Protein AF-A0A1G7HRU3-F1 (afdb_monomer_lite)

Foldseek 3Di:
DDDPPVFKDFDDCVPPPPVVVVQVVVQVVCCVVPVDRDHDTDIDTPPPPPDD

Sequence (52 aa):
MNILTDNYKLASLNNDEQAVTVIQEAEATINRITGNKITLIAYEKTENKGSK

Organism: NCBI:txid670482

Radius of gyration: 14.71 Å; chains: 1; bounding box: 31×18×44 Å

Structure (mmCIF, N/CA/C/O backbone):
data_AF-A0A1G7HRU3-F1
#
_entry.id   AF-A0A1G7HRU3-F1
#
loop_
_atom_site.group_PDB
_atom_site.id
_atom_site.type_symbol
_atom_site.label_atom_id
_atom_site.label_alt_id
_atom_site.label_comp_id
_atom_site.label_asym_id
_atom_site.label_entity_id
_atom_site.label_seq_id
_atom_site.pdbx_PDB_ins_code
_atom_site.Cartn_x
_atom_site.Cartn_y
_atom_site.Cartn_z
_atom_site.occupancy
_atom_site.B_iso_or_equiv
_atom_site.auth_seq_id
_atom_site.auth_comp_id
_atom_site.auth_asym_id
_atom_site.auth_atom_id
_atom_site.pdbx_PDB_model_num
ATOM 1 N N . MET A 1 1 ? -18.859 -3.629 -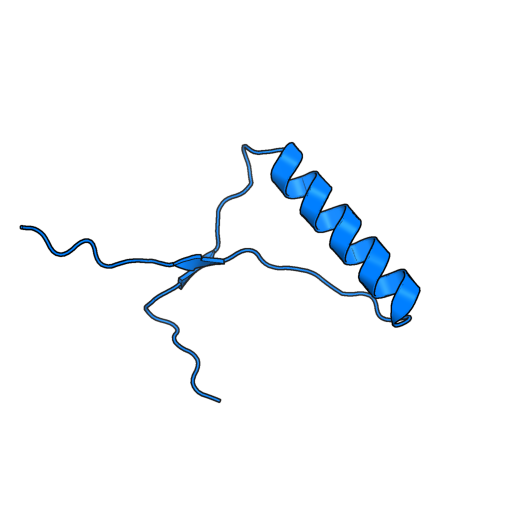14.914 1.00 40.34 1 MET A N 1
ATOM 2 C CA . MET A 1 1 ? -17.501 -3.326 -14.416 1.00 40.34 1 MET A CA 1
ATOM 3 C C . MET A 1 1 ? -16.530 -3.791 -15.493 1.00 40.34 1 MET A C 1
ATOM 5 O O . MET A 1 1 ? -16.390 -4.991 -15.665 1.00 40.34 1 MET A O 1
ATOM 9 N N . ASN A 1 2 ? -15.974 -2.876 -16.294 1.00 46.19 2 ASN A N 1
ATOM 10 C CA . ASN A 1 2 ? -14.978 -3.227 -17.314 1.00 46.19 2 ASN A CA 1
ATOM 11 C C . ASN A 1 2 ? -13.619 -3.309 -16.625 1.00 46.19 2 ASN A C 1
ATOM 13 O O . ASN A 1 2 ? -13.014 -2.280 -16.333 1.00 46.19 2 ASN A O 1
ATOM 17 N N . ILE A 1 3 ? -13.176 -4.520 -16.302 1.00 49.25 3 ILE A N 1
ATOM 18 C CA . ILE A 1 3 ? -11.837 -4.742 -15.762 1.00 49.25 3 ILE A CA 1
ATOM 19 C C . ILE A 1 3 ? -10.921 -4.883 -16.978 1.00 49.25 3 ILE A C 1
ATOM 21 O O . ILE A 1 3 ? -10.995 -5.872 -17.698 1.00 49.25 3 ILE A O 1
ATOM 25 N N . LEU A 1 4 ? -10.112 -3.858 -17.254 1.00 58.50 4 LEU A N 1
ATOM 26 C CA . LEU A 1 4 ? -9.099 -3.862 -18.315 1.00 58.50 4 LEU A CA 1
ATOM 27 C C . LEU A 1 4 ? -7.914 -4.750 -17.890 1.00 58.50 4 L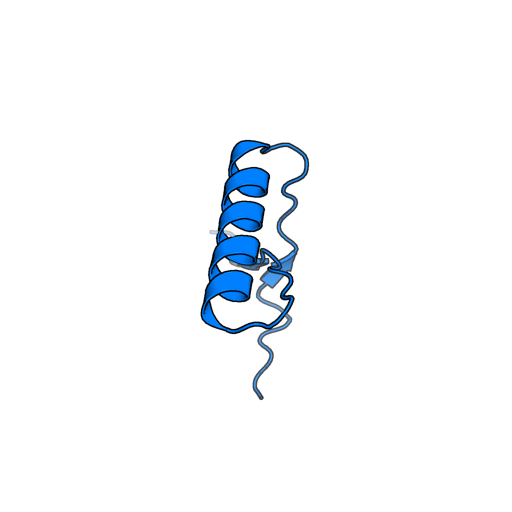EU A C 1
ATOM 29 O O . LEU A 1 4 ? -6.811 -4.251 -17.699 1.00 58.50 4 LEU A O 1
ATOM 33 N N . THR A 1 5 ? -8.148 -6.045 -17.669 1.00 56.72 5 THR A N 1
ATOM 34 C CA . THR A 1 5 ? -7.175 -6.987 -17.082 1.00 56.72 5 THR A CA 1
ATOM 35 C C . THR A 1 5 ? -5.876 -7.109 -17.871 1.00 56.72 5 THR A C 1
ATOM 37 O O . THR A 1 5 ? -4.838 -7.381 -17.282 1.00 56.72 5 THR A O 1
ATOM 40 N N . ASP A 1 6 ? -5.908 -6.860 -19.180 1.00 64.44 6 ASP A N 1
ATOM 41 C CA . ASP A 1 6 ? -4.778 -7.175 -20.065 1.00 64.44 6 ASP A CA 1
ATOM 42 C C . ASP A 1 6 ? -3.759 -6.023 -20.178 1.00 64.44 6 ASP A C 1
ATOM 44 O O . ASP A 1 6 ? -2.663 -6.194 -20.712 1.00 64.44 6 ASP A O 1
ATOM 48 N N . ASN A 1 7 ? -4.110 -4.840 -19.656 1.00 70.56 7 ASN A N 1
ATOM 49 C CA . ASN A 1 7 ? -3.332 -3.605 -19.809 1.00 70.56 7 ASN A CA 1
ATOM 50 C C . ASN A 1 7 ? -2.590 -3.176 -18.538 1.00 70.56 7 ASN A C 1
ATOM 52 O O . ASN A 1 7 ? -2.008 -2.090 -18.513 1.00 70.56 7 ASN A O 1
ATOM 56 N N . TYR A 1 8 ? -2.632 -3.981 -17.475 1.00 74.06 8 TYR A N 1
ATOM 57 C CA . TYR A 1 8 ? -2.030 -3.631 -16.195 1.00 74.06 8 TYR A CA 1
ATOM 58 C C . TYR A 1 8 ? -1.374 -4.848 -15.551 1.00 74.06 8 TYR A C 1
ATOM 60 O O . TYR A 1 8 ? -1.964 -5.923 -15.485 1.00 74.06 8 TYR A O 1
ATOM 68 N N . LYS A 1 9 ? -0.163 -4.662 -15.025 1.00 81.38 9 LYS A N 1
ATOM 69 C CA . LYS A 1 9 ? 0.510 -5.637 -14.158 1.00 81.38 9 LYS A CA 1
ATOM 70 C C . LYS A 1 9 ? 0.774 -5.018 -12.791 1.00 81.38 9 LYS A C 1
ATOM 72 O O . LYS A 1 9 ? 0.861 -3.797 -12.665 1.00 81.38 9 LYS A O 1
ATOM 77 N N . LEU A 1 10 ? 0.872 -5.861 -11.765 1.00 81.31 10 LEU A N 1
ATOM 78 C CA . LEU A 1 10 ? 1.262 -5.418 -10.428 1.00 81.31 10 LEU A CA 1
ATOM 79 C C . LEU A 1 10 ? 2.654 -4.782 -10.509 1.00 81.31 10 LEU A C 1
ATOM 81 O O . LEU A 1 10 ? 3.590 -5.417 -10.998 1.00 81.31 10 LEU A O 1
ATOM 85 N N . ALA A 1 11 ? 2.780 -3.542 -10.044 1.00 81.38 11 ALA A N 1
ATOM 86 C CA . ALA A 1 11 ? 4.066 -2.868 -10.011 1.00 81.38 11 ALA A CA 1
ATOM 87 C C . ALA A 1 11 ? 4.928 -3.484 -8.899 1.00 81.38 11 ALA A C 1
ATOM 89 O O . ALA A 1 11 ? 4.517 -3.551 -7.739 1.00 81.38 11 ALA A O 1
ATOM 90 N N . SER A 1 12 ? 6.133 -3.936 -9.245 1.00 82.25 12 SER A N 1
ATOM 91 C CA . SER A 1 12 ? 7.099 -4.423 -8.259 1.00 82.25 12 SER A CA 1
ATOM 92 C C . SER A 1 12 ? 7.792 -3.239 -7.586 1.00 82.25 12 SER A C 1
ATOM 94 O O . SER A 1 12 ? 8.698 -2.646 -8.165 1.00 82.25 12 SER A O 1
ATOM 96 N N . LEU A 1 13 ? 7.394 -2.922 -6.353 1.00 77.94 13 LEU A N 1
ATOM 97 C CA . LEU A 1 13 ? 7.959 -1.820 -5.557 1.00 77.94 13 LEU A CA 1
ATOM 98 C C . LEU A 1 13 ? 9.142 -2.241 -4.672 1.00 77.94 13 LEU A C 1
ATOM 100 O O . LEU A 1 13 ? 9.669 -1.433 -3.918 1.00 77.94 13 LEU A O 1
ATOM 104 N N . ASN A 1 14 ? 9.571 -3.502 -4.768 1.00 69.69 14 ASN A N 1
ATOM 105 C CA . ASN A 1 14 ? 10.512 -4.143 -3.840 1.00 69.69 14 ASN A CA 1
ATOM 106 C C . ASN A 1 14 ? 11.884 -3.451 -3.709 1.00 69.69 14 ASN A C 1
ATOM 108 O O . ASN A 1 14 ? 12.613 -3.758 -2.774 1.00 69.69 14 ASN A O 1
ATOM 112 N N . ASN A 1 15 ? 12.234 -2.540 -4.621 1.00 66.19 15 ASN A N 1
ATOM 113 C CA . ASN A 1 15 ? 13.516 -1.832 -4.627 1.00 66.19 15 ASN A CA 1
ATOM 114 C C . ASN A 1 15 ? 13.373 -0.311 -4.430 1.00 66.19 15 ASN A C 1
ATOM 116 O O . ASN A 1 15 ? 14.363 0.402 -4.566 1.00 66.19 15 ASN A O 1
ATOM 120 N N . ASP A 1 16 ? 12.165 0.190 -4.150 1.00 79.12 16 ASP A N 1
ATOM 121 C CA . ASP A 1 16 ? 11.898 1.622 -3.993 1.00 79.12 16 ASP A CA 1
ATOM 122 C C . ASP A 1 16 ? 11.226 1.903 -2.639 1.00 79.12 16 ASP A C 1
ATOM 124 O O . ASP A 1 16 ? 10.000 1.961 -2.507 1.00 79.12 16 ASP A O 1
ATOM 128 N N . GLU A 1 17 ? 12.057 2.055 -1.602 1.00 83.25 17 GLU A N 1
ATOM 129 C CA . GLU A 1 17 ? 11.616 2.362 -0.233 1.00 83.25 17 GLU A CA 1
ATOM 130 C C . GLU A 1 17 ? 10.816 3.671 -0.151 1.00 83.25 17 GLU A C 1
ATOM 132 O O . GLU A 1 17 ? 9.917 3.800 0.686 1.00 83.25 17 GLU A O 1
ATOM 137 N N . GLN A 1 18 ? 11.092 4.634 -1.038 1.00 86.94 18 GLN A N 1
ATOM 138 C CA . GLN A 1 18 ? 10.350 5.894 -1.081 1.00 86.94 18 GLN A CA 1
ATOM 139 C C . GLN A 1 18 ? 8.927 5.655 -1.583 1.00 86.94 18 GLN A C 1
ATOM 141 O O . GLN A 1 18 ? 7.974 6.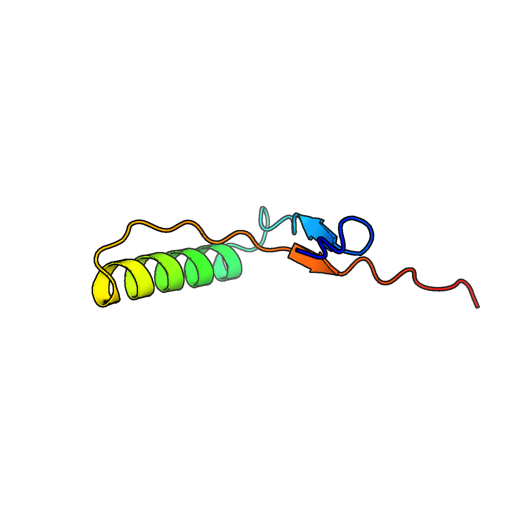135 -0.970 1.00 86.94 18 GLN A O 1
ATOM 146 N N . ALA A 1 19 ? 8.764 4.859 -2.643 1.00 85.75 19 ALA A N 1
ATOM 147 C CA . ALA A 1 19 ? 7.446 4.494 -3.153 1.00 85.75 19 ALA A CA 1
ATOM 148 C C . ALA A 1 19 ? 6.610 3.738 -2.105 1.00 85.75 19 ALA A C 1
ATOM 150 O O . ALA A 1 19 ? 5.425 4.031 -1.935 1.00 85.75 19 ALA A O 1
ATOM 151 N N . VAL A 1 20 ? 7.223 2.811 -1.361 1.00 86.94 20 VAL A N 1
ATOM 152 C CA . VAL A 1 20 ? 6.545 2.089 -0.268 1.00 86.94 20 VAL A CA 1
ATOM 153 C C . VAL A 1 20 ? 6.100 3.050 0.836 1.00 86.94 20 VAL A C 1
ATOM 155 O O . VAL A 1 20 ? 4.955 2.975 1.282 1.00 86.94 20 VAL A O 1
ATOM 158 N N . THR A 1 21 ? 6.965 3.984 1.234 1.00 89.56 21 THR A N 1
ATOM 159 C CA . THR A 1 21 ? 6.657 4.975 2.278 1.00 89.56 21 THR A CA 1
ATOM 160 C C . THR A 1 21 ? 5.475 5.858 1.877 1.00 89.56 21 THR A C 1
ATOM 162 O O . THR A 1 21 ? 4.524 6.006 2.643 1.00 89.56 21 THR A O 1
ATOM 165 N N . VAL A 1 22 ? 5.473 6.374 0.643 1.00 91.12 22 VAL A N 1
ATOM 166 C CA . VAL A 1 22 ? 4.373 7.207 0.122 1.00 91.12 22 VAL A CA 1
ATOM 167 C C . VAL A 1 22 ? 3.041 6.452 0.139 1.00 91.12 22 VAL A C 1
ATOM 169 O O . VAL A 1 22 ? 2.006 7.017 0.498 1.00 91.12 22 VAL A O 1
ATOM 172 N N . ILE A 1 23 ? 3.049 5.166 -0.219 1.00 90.56 23 ILE A N 1
ATOM 173 C CA . ILE A 1 23 ? 1.838 4.339 -0.203 1.00 90.56 23 ILE A CA 1
ATOM 174 C C . ILE A 1 23 ? 1.320 4.147 1.224 1.00 90.56 23 ILE A C 1
ATOM 176 O O . ILE A 1 23 ? 0.124 4.318 1.466 1.00 90.56 23 ILE A O 1
ATOM 180 N N . GLN A 1 24 ? 2.206 3.855 2.175 1.00 91.19 24 GLN A N 1
ATOM 181 C CA . GLN A 1 24 ? 1.836 3.678 3.580 1.00 91.19 24 GLN A CA 1
ATOM 182 C C . GLN A 1 24 ? 1.258 4.962 4.193 1.00 91.19 24 GLN A C 1
ATOM 184 O O . GLN A 1 24 ? 0.259 4.918 4.916 1.00 91.19 24 GLN A O 1
ATOM 189 N N . GLU A 1 25 ? 1.835 6.123 3.879 1.00 94.62 25 GLU A N 1
ATOM 190 C CA . GLU A 1 25 ? 1.316 7.420 4.329 1.00 94.62 25 GLU A CA 1
ATOM 191 C C . GLU A 1 25 ? -0.077 7.717 3.757 1.00 94.62 25 GLU A C 1
ATOM 193 O O . GLU A 1 25 ? -0.962 8.220 4.465 1.00 94.62 25 GLU A O 1
ATOM 198 N N . ALA A 1 26 ? -0.303 7.372 2.487 1.00 93.94 26 ALA A N 1
ATOM 199 C CA . ALA A 1 26 ? -1.602 7.518 1.845 1.00 93.94 26 ALA A CA 1
ATOM 200 C C . ALA A 1 26 ? -2.658 6.598 2.483 1.00 93.94 26 ALA A C 1
ATOM 202 O O . ALA A 1 26 ? -3.759 7.057 2.799 1.00 93.94 26 ALA A O 1
ATOM 203 N N . GLU A 1 27 ? -2.318 5.332 2.748 1.00 94.75 27 GLU A N 1
ATOM 204 C CA . GLU A 1 27 ? -3.185 4.386 3.463 1.00 94.75 27 GLU A CA 1
ATOM 205 C C . GLU A 1 27 ? -3.569 4.906 4.853 1.00 94.75 27 GLU A C 1
ATOM 207 O O . GLU A 1 27 ? -4.752 4.928 5.209 1.00 94.75 27 GLU A O 1
ATOM 212 N N . ALA A 1 28 ? -2.587 5.385 5.624 1.00 95.56 28 ALA A N 1
ATOM 213 C CA . ALA A 1 28 ? -2.815 5.949 6.951 1.00 95.56 28 ALA A CA 1
ATOM 214 C C . ALA A 1 28 ? -3.716 7.193 6.897 1.00 95.56 28 ALA A C 1
ATOM 216 O O . ALA A 1 28 ? -4.623 7.349 7.720 1.00 95.56 28 ALA A O 1
ATOM 217 N N . THR A 1 29 ? -3.508 8.061 5.906 1.00 96.44 29 THR A N 1
ATOM 218 C CA . THR A 1 29 ? -4.303 9.280 5.720 1.00 96.44 29 THR A CA 1
ATOM 219 C C . THR A 1 29 ? -5.754 8.962 5.379 1.00 96.44 29 THR A C 1
ATOM 221 O O . THR A 1 29 ? -6.664 9.526 5.988 1.00 96.44 29 THR A O 1
ATOM 224 N N . ILE A 1 30 ? -5.992 8.036 4.450 1.00 95.25 30 ILE A N 1
ATOM 225 C CA . ILE A 1 30 ? -7.350 7.644 4.059 1.00 95.25 30 ILE A CA 1
ATOM 226 C C . ILE A 1 30 ? -8.057 6.939 5.217 1.00 95.25 30 ILE A C 1
ATOM 228 O O . ILE A 1 30 ? -9.224 7.234 5.483 1.00 95.25 30 ILE A O 1
ATOM 232 N N . ASN A 1 31 ? -7.354 6.078 5.956 1.00 95.12 31 ASN A N 1
ATOM 233 C CA . ASN A 1 31 ? -7.901 5.461 7.161 1.00 95.12 31 ASN A CA 1
ATOM 234 C C . ASN A 1 31 ? -8.298 6.520 8.199 1.00 95.12 31 ASN A C 1
ATOM 236 O O . ASN A 1 31 ? -9.410 6.494 8.716 1.00 95.12 31 ASN A O 1
ATOM 240 N N . ARG A 1 32 ? -7.451 7.528 8.434 1.00 95.38 32 ARG A N 1
ATOM 241 C CA . ARG A 1 32 ? -7.760 8.631 9.357 1.00 95.38 32 ARG A CA 1
ATOM 242 C C . ARG A 1 32 ? -8.996 9.436 8.942 1.00 95.38 32 ARG A C 1
ATOM 244 O O . ARG A 1 32 ? -9.739 9.878 9.810 1.00 95.38 32 ARG A O 1
ATOM 251 N N . ILE A 1 33 ? -9.205 9.653 7.643 1.00 96.62 33 ILE A N 1
ATOM 252 C CA . ILE A 1 33 ? -10.332 10.448 7.122 1.00 96.62 33 ILE A CA 1
ATOM 253 C C . ILE A 1 33 ? -11.632 9.638 7.098 1.00 96.62 33 ILE A C 1
ATOM 255 O O . ILE A 1 33 ? -12.699 10.172 7.386 1.00 96.62 33 ILE A O 1
ATOM 259 N N . THR A 1 34 ? -11.554 8.361 6.726 1.00 95.50 34 THR A N 1
ATOM 260 C CA . THR A 1 34 ? -12.737 7.533 6.441 1.00 95.50 34 THR A CA 1
ATOM 261 C C . THR A 1 34 ? -13.099 6.567 7.567 1.00 95.50 34 THR A C 1
ATOM 263 O O . THR A 1 34 ? -14.196 6.017 7.556 1.00 95.50 34 THR A O 1
ATOM 266 N N . GLY A 1 35 ? -12.188 6.332 8.516 1.00 94.75 35 GLY A N 1
ATOM 267 C CA . GLY A 1 35 ? -12.302 5.299 9.549 1.00 94.75 35 GLY A CA 1
ATOM 268 C C . GLY A 1 35 ? -12.122 3.869 9.029 1.00 94.75 35 GLY A C 1
ATOM 269 O O . GLY A 1 35 ? -12.285 2.921 9.795 1.00 94.75 35 GLY A O 1
ATOM 270 N N . ASN A 1 36 ? -11.806 3.697 7.741 1.00 92.00 36 ASN A N 1
ATOM 271 C CA . ASN A 1 36 ? -11.684 2.390 7.110 1.00 92.00 36 ASN A CA 1
ATOM 272 C C . ASN A 1 36 ? -10.220 2.020 6.903 1.00 92.00 36 ASN A C 1
ATOM 274 O O . ASN A 1 36 ? -9.461 2.744 6.257 1.00 92.00 36 ASN A O 1
ATOM 278 N N . LYS A 1 37 ? -9.840 0.827 7.362 1.00 91.94 37 LYS A N 1
ATOM 279 C CA . LYS A 1 37 ? -8.551 0.241 7.005 1.00 91.94 37 LYS A CA 1
ATOM 280 C C . LYS A 1 37 ? -8.569 -0.129 5.523 1.00 91.94 37 LYS A C 1
ATOM 282 O O . LYS A 1 37 ? -9.360 -0.974 5.109 1.00 91.94 37 LYS A O 1
ATOM 287 N N . ILE A 1 38 ? -7.695 0.498 4.746 1.00 88.56 38 ILE A N 1
ATOM 288 C CA . ILE A 1 38 ? -7.551 0.250 3.312 1.00 88.56 38 ILE A CA 1
ATOM 289 C C . ILE A 1 38 ? -6.148 -0.257 2.990 1.00 88.56 38 ILE A C 1
ATOM 291 O O . ILE A 1 38 ? -5.216 -0.057 3.767 1.00 88.56 38 ILE A O 1
ATOM 295 N N . THR A 1 39 ? -6.015 -0.892 1.831 1.00 91.44 39 THR A N 1
ATOM 296 C CA . THR A 1 39 ? -4.730 -1.288 1.257 1.00 91.44 39 THR A CA 1
ATOM 297 C C . THR A 1 39 ? -4.680 -0.796 -0.180 1.00 91.44 39 THR A C 1
ATOM 299 O O . THR A 1 39 ? -5.613 -1.034 -0.951 1.00 91.44 39 THR A O 1
ATOM 302 N N . LEU A 1 40 ? -3.617 -0.086 -0.532 1.00 89.38 40 LEU A N 1
ATOM 303 C CA . LEU A 1 40 ? -3.375 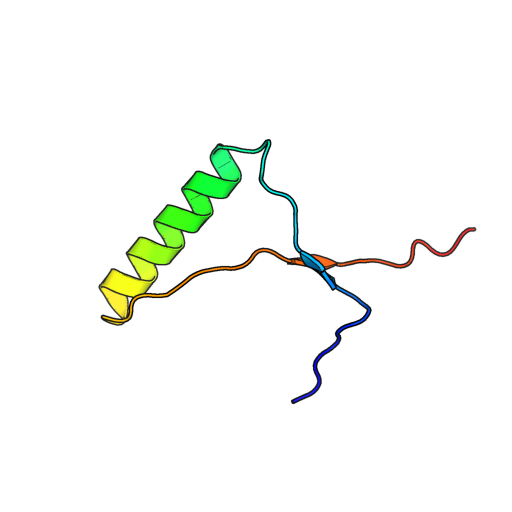0.426 -1.870 1.00 89.38 40 LEU A CA 1
ATOM 304 C C . LEU A 1 40 ? -2.490 -0.558 -2.637 1.00 89.38 40 LEU A C 1
ATOM 306 O O . LEU A 1 40 ? -1.496 -1.069 -2.129 1.00 89.38 40 LEU A O 1
ATOM 310 N N . ILE A 1 41 ? -2.858 -0.818 -3.890 1.00 85.38 41 ILE A N 1
ATOM 311 C CA . ILE A 1 41 ? -2.125 -1.719 -4.780 1.00 85.38 41 ILE A CA 1
ATOM 312 C C . ILE A 1 41 ? -1.677 -0.909 -5.992 1.00 85.38 41 ILE A C 1
ATOM 314 O O . ILE A 1 41 ? -2.507 -0.344 -6.707 1.00 85.38 41 ILE A O 1
ATOM 318 N N . ALA A 1 42 ? -0.366 -0.849 -6.218 1.00 85.06 42 ALA A N 1
ATOM 319 C CA . ALA A 1 42 ? 0.204 -0.162 -7.366 1.00 85.06 42 ALA A CA 1
ATOM 320 C C . ALA A 1 42 ? 0.144 -1.052 -8.616 1.00 85.06 42 ALA A C 1
ATOM 322 O O . ALA A 1 42 ? 0.630 -2.182 -8.615 1.00 85.06 42 ALA A O 1
ATOM 323 N N . TYR A 1 43 ? -0.412 -0.519 -9.702 1.00 84.62 43 TYR A N 1
ATOM 324 C CA . TYR A 1 43 ? -0.426 -1.163 -11.013 1.00 84.62 43 TYR A CA 1
ATOM 325 C C . TYR A 1 43 ? 0.378 -0.322 -11.999 1.00 84.62 43 TYR A C 1
ATOM 327 O O . TYR A 1 43 ? 0.199 0.893 -12.073 1.00 84.62 43 TYR A O 1
ATOM 335 N N . GLU A 1 44 ? 1.233 -0.963 -12.786 1.00 84.69 44 GLU A N 1
ATOM 336 C CA . GLU A 1 44 ? 1.881 -0.339 -13.935 1.00 84.69 44 GLU A CA 1
ATOM 337 C C . GLU A 1 44 ? 1.135 -0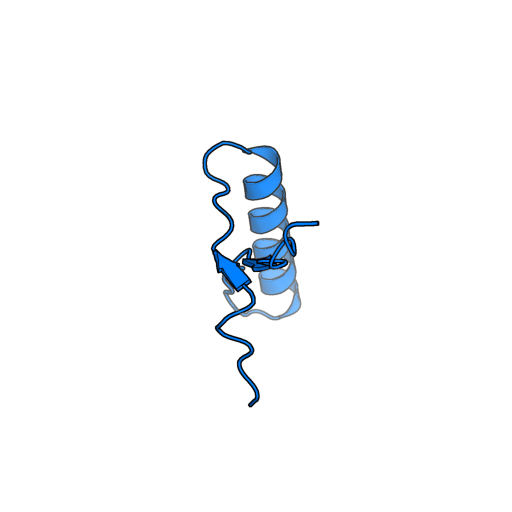.740 -15.211 1.00 84.69 44 GLU A C 1
ATOM 339 O O . GLU A 1 44 ? 0.719 -1.890 -15.385 1.00 84.69 44 GLU A O 1
ATOM 344 N N . LYS A 1 45 ? 0.935 0.225 -16.110 1.00 82.94 45 LYS A N 1
ATOM 345 C CA . LYS A 1 45 ? 0.288 -0.027 -17.395 1.00 82.94 45 LYS A CA 1
ATOM 346 C C . LYS A 1 45 ? 1.246 -0.817 -18.283 1.00 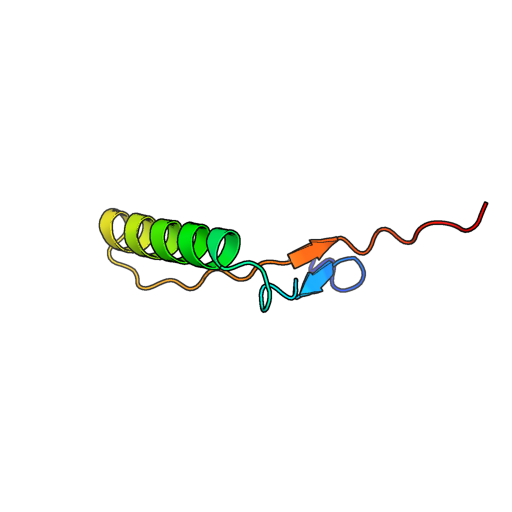82.94 45 LYS A C 1
ATOM 348 O O . LYS A 1 45 ? 2.348 -0.353 -18.575 1.00 82.94 45 LYS A O 1
ATOM 353 N N . THR A 1 46 ? 0.818 -1.978 -18.761 1.00 71.56 46 THR A N 1
ATOM 354 C CA . THR A 1 46 ? 1.481 -2.666 -19.867 1.00 71.56 46 THR A CA 1
ATOM 355 C C . THR A 1 46 ? 1.093 -1.944 -21.150 1.00 71.56 46 THR A C 1
ATOM 357 O O . THR A 1 46 ? 0.165 -2.323 -21.857 1.00 71.56 46 THR A O 1
ATOM 360 N N . GLU A 1 47 ? 1.783 -0.847 -21.471 1.00 65.81 47 GLU A N 1
ATOM 361 C CA . GLU A 1 47 ? 1.757 -0.393 -22.856 1.00 65.81 47 GLU A CA 1
ATOM 362 C C . GLU A 1 47 ? 2.429 -1.483 -23.678 1.00 65.81 47 GLU A C 1
ATOM 364 O O . GLU A 1 47 ? 3.624 -1.743 -23.526 1.00 65.81 47 GLU A O 1
ATOM 369 N N . ASN A 1 48 ? 1.643 -2.158 -24.517 1.00 58.16 48 ASN A N 1
ATOM 370 C CA . ASN A 1 48 ? 2.179 -2.960 -25.596 1.00 58.16 48 ASN A CA 1
ATOM 371 C C . ASN A 1 48 ? 3.004 -1.982 -26.439 1.00 58.16 48 ASN A C 1
ATOM 373 O O . ASN A 1 48 ? 2.445 -1.224 -27.235 1.00 58.16 48 ASN A O 1
ATOM 377 N N . LYS A 1 49 ? 4.314 -1.892 -26.169 1.00 52.22 49 LYS A N 1
ATOM 378 C CA . LYS A 1 49 ? 5.252 -1.154 -27.008 1.00 52.22 49 LYS A CA 1
ATOM 379 C C . LYS A 1 49 ? 5.215 -1.873 -28.340 1.00 52.22 49 LYS A C 1
ATOM 381 O O . LYS A 1 49 ? 5.941 -2.841 -28.540 1.00 52.22 49 LYS A O 1
ATOM 386 N N . GLY A 1 50 ? 4.301 -1.432 -29.203 1.00 48.47 50 GLY A N 1
ATOM 387 C CA . GLY A 1 50 ? 4.244 -1.843 -30.586 1.00 48.47 50 GLY A CA 1
ATOM 388 C C . GLY A 1 50 ? 5.652 -1.705 -31.126 1.00 48.47 50 GLY A C 1
ATOM 389 O O . GLY A 1 50 ? 6.205 -0.606 -31.155 1.00 48.47 50 GLY A O 1
ATOM 390 N N . SER A 1 51 ? 6.244 -2.850 -31.447 1.00 48.56 51 SER A N 1
ATOM 391 C CA . SER A 1 51 ? 7.470 -2.937 -32.210 1.00 48.56 51 SER A CA 1
ATOM 392 C C . SER A 1 51 ? 7.284 -2.056 -33.439 1.00 48.56 51 SER A C 1
ATOM 394 O O . SER A 1 51 ? 6.361 -2.278 -34.226 1.00 48.56 51 SER A O 1
ATOM 396 N N . LYS A 1 52 ? 8.108 -1.023 -33.561 1.00 40.28 52 LYS A N 1
ATOM 397 C CA . LYS A 1 52 ? 8.234 -0.239 -34.779 1.00 40.28 52 LYS A CA 1
ATOM 398 C C . LYS A 1 52 ? 9.701 -0.179 -35.145 1.00 40.28 52 LYS A C 1
ATOM 400 O O . LYS A 1 52 ? 10.510 -0.006 -34.206 1.00 40.28 52 LYS A O 1
#

Secondary structure (DSSP, 8-state):
----GGGEEE---TT-HHHHHHHHHHHHHHHHHHS-------EEE-------

pLDDT: mean 78.72, std 16.52, range [40.28, 96.62]